Protein AF-A0A917MSH9-F1 (afdb_monomer)

Secondary structure (DSSP, 8-state):
--HHHHHHHHHHHHHHHHHHHHHHHHHHHHHHHHHHHH-S---HHHHHHHHHHHHHHHHHHHHHHHHHHHHHTT-

Foldseek 3Di:
DDPVVLVVVLVVLVVVLVVLLVQLVVLCVVVVVCCVVVNDDDDVSNVVSVVCVVVSVVSVVVSVVSVVVCVVVVD

Solvent-accessible surface area (backbone atoms only — not comparable to full-atom values): 4117 Å² total; per-residue (Å²): 131,56,68,72,54,47,55,51,51,47,51,51,50,49,51,50,48,50,51,53,51,51,50,32,50,50,32,36,53,53,32,51,51,45,31,74,74,74,46,87,71,94,49,68,38,45,51,50,38,60,70,44,43,63,58,56,52,50,51,52,50,55,50,51,49,51,50,51,54,32,52,75,68,76,95

Radius of gyration: 16.89 Å; Cα contacts (8 Å, |Δi|>4): 35; chains: 1; bounding box: 31×17×51 Å

Nearest PDB structures (foldseek):
  1zva-assembly1_A-2  TM=7.605E-01  e=8.881E+00  Severe acute respiratory syndrome-related coronavirus
  6dkm-assembly1_B  TM=4.880E-01  e=8.881E+00  synthetic construct

Mean predicted aligned error: 3.58 Å

Organism: NCBI:txid1737353

pLDDT: mean 93.97, std 3.74, range [80.19, 97.88]

Sequence (75 aa):
MSDAELFKNAKLMKGAAIALTAMCMLLLIMGLFLIIKKGAGFTGLIVIPAALTPIILLNTQSLKELKKEMAARNL

Structure (mmCIF, N/CA/C/O backbone):
data_AF-A0A917MSH9-F1
#
_entry.id   AF-A0A917MSH9-F1
#
loop_
_atom_site.group_PDB
_atom_site.id
_atom_site.type_symbol
_atom_site.label_atom_id
_atom_site.label_alt_id
_atom_site.label_comp_id
_atom_site.label_asym_id
_atom_site.label_entity_id
_atom_site.label_seq_id
_atom_site.pdbx_PDB_ins_code
_atom_site.Cartn_x
_atom_site.Cartn_y
_atom_site.Cartn_z
_atom_site.occupancy
_atom_site.B_iso_or_equiv
_atom_site.auth_seq_id
_atom_site.auth_comp_id
_atom_site.auth_asym_id
_atom_site.auth_atom_id
_atom_site.pdbx_PDB_model_num
ATOM 1 N N . MET A 1 1 ? 3.744 -0.660 -26.137 1.00 80.81 1 MET A N 1
ATOM 2 C CA . MET A 1 1 ? 3.181 0.665 -25.796 1.00 80.81 1 MET A CA 1
ATOM 3 C C . MET A 1 1 ? 4.094 1.744 -26.343 1.00 80.81 1 MET A C 1
ATOM 5 O O . MET A 1 1 ? 5.301 1.508 -26.369 1.00 80.81 1 MET A O 1
ATOM 9 N N . SER A 1 2 ? 3.554 2.888 -26.768 1.00 94.00 2 SER A N 1
ATOM 10 C CA . SER A 1 2 ? 4.385 4.059 -27.087 1.00 94.00 2 SER A CA 1
ATOM 11 C C . SER A 1 2 ? 5.058 4.595 -25.817 1.00 94.00 2 SER A C 1
ATOM 13 O O . SER A 1 2 ? 4.517 4.435 -24.723 1.00 94.00 2 SER A O 1
ATOM 15 N N . ASP A 1 3 ? 6.212 5.251 -25.933 1.00 95.19 3 ASP A N 1
ATOM 16 C CA . ASP A 1 3 ? 6.938 5.795 -24.778 1.00 95.19 3 ASP A CA 1
ATOM 17 C C . ASP A 1 3 ? 6.101 6.837 -24.021 1.00 95.19 3 ASP A C 1
ATOM 19 O O . ASP A 1 3 ? 6.059 6.844 -22.791 1.00 95.19 3 ASP A O 1
ATOM 23 N N . ALA A 1 4 ? 5.336 7.659 -24.746 1.00 93.75 4 ALA A N 1
ATOM 24 C CA . ALA A 1 4 ? 4.419 8.628 -24.146 1.00 93.75 4 ALA A CA 1
ATOM 25 C C . ALA A 1 4 ? 3.319 7.947 -23.316 1.00 93.75 4 ALA A C 1
ATOM 27 O O . ALA A 1 4 ? 2.971 8.394 -22.219 1.00 93.75 4 ALA A O 1
ATOM 28 N N . GLU A 1 5 ? 2.787 6.835 -23.820 1.00 94.62 5 GLU A N 1
ATOM 29 C CA . GLU A 1 5 ? 1.829 6.027 -23.076 1.00 94.62 5 GLU A CA 1
ATOM 30 C C . GLU A 1 5 ? 2.514 5.389 -21.862 1.00 94.62 5 GLU A C 1
ATOM 32 O O . GLU A 1 5 ? 1.917 5.352 -20.785 1.00 94.62 5 GLU A O 1
ATOM 37 N N . LEU A 1 6 ? 3.762 4.920 -22.005 1.00 94.56 6 LEU A N 1
ATOM 38 C CA . LEU A 1 6 ? 4.527 4.236 -20.953 1.00 94.56 6 LEU A CA 1
ATOM 39 C C . LEU A 1 6 ? 4.730 5.142 -19.748 1.00 94.56 6 LEU A C 1
ATOM 41 O O . LEU A 1 6 ? 4.375 4.774 -18.625 1.00 94.56 6 LEU A O 1
ATOM 45 N N . PHE A 1 7 ? 5.166 6.373 -20.002 1.00 94.88 7 PHE A N 1
ATOM 46 C CA . PHE A 1 7 ? 5.272 7.408 -18.982 1.00 94.88 7 PHE A CA 1
ATOM 47 C C . PHE A 1 7 ? 3.926 7.745 -18.3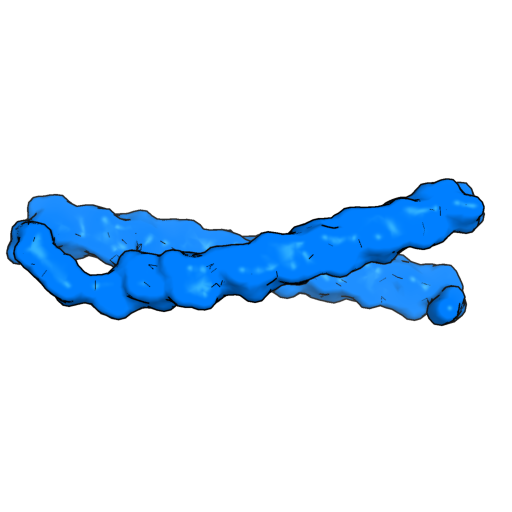42 1.00 94.88 7 PHE A C 1
ATOM 49 O O . PHE A 1 7 ? 3.831 7.850 -17.113 1.00 94.88 7 PHE A O 1
ATOM 56 N N . LYS A 1 8 ? 2.872 7.904 -19.151 1.00 95.12 8 LYS A N 1
ATOM 57 C CA . LYS A 1 8 ? 1.531 8.225 -18.651 1.00 95.12 8 LYS A CA 1
ATOM 58 C C . LYS A 1 8 ? 1.017 7.129 -17.718 1.00 95.12 8 LYS A C 1
ATOM 60 O O . LYS A 1 8 ? 0.596 7.435 -16.602 1.00 95.12 8 LYS A O 1
ATOM 65 N N . ASN A 1 9 ? 1.107 5.869 -18.130 1.00 94.38 9 ASN A N 1
ATOM 66 C CA . ASN A 1 9 ? 0.634 4.734 -17.345 1.00 94.38 9 ASN A CA 1
ATOM 67 C C . ASN A 1 9 ? 1.462 4.550 -16.073 1.00 94.38 9 ASN A C 1
ATOM 69 O O . ASN A 1 9 ? 0.884 4.409 -14.997 1.00 94.38 9 ASN A O 1
ATOM 73 N N . ALA A 1 10 ? 2.793 4.653 -16.143 1.00 94.44 10 ALA A N 1
ATOM 74 C CA . ALA A 1 10 ? 3.644 4.569 -14.958 1.00 94.44 10 ALA A CA 1
ATOM 75 C C . ALA A 1 10 ? 3.327 5.675 -13.935 1.00 94.44 10 ALA A C 1
ATOM 77 O O . ALA A 1 10 ? 3.253 5.409 -12.733 1.00 94.44 10 ALA A O 1
ATOM 78 N N . LYS A 1 11 ? 3.092 6.912 -14.394 1.00 94.94 11 LYS A N 1
ATOM 79 C CA . LYS A 1 11 ? 2.734 8.043 -13.527 1.00 94.94 11 LYS A CA 1
ATOM 80 C C . LYS A 1 11 ? 1.357 7.864 -12.891 1.00 94.94 11 LYS A C 1
ATOM 82 O O . LYS A 1 11 ? 1.231 8.047 -11.679 1.00 94.94 11 LYS A O 1
ATOM 87 N N . LEU A 1 12 ? 0.351 7.491 -13.683 1.00 95.12 12 LEU A N 1
ATOM 88 C CA . LEU A 1 12 ? -1.005 7.240 -13.190 1.00 95.12 12 LEU A CA 1
ATOM 89 C C . LEU A 1 12 ? -1.013 6.106 -12.168 1.00 95.12 12 LEU A C 1
ATOM 91 O O . LEU A 1 12 ? -1.552 6.266 -11.076 1.00 95.12 12 LEU A O 1
ATOM 95 N N . MET A 1 13 ? -0.348 4.995 -12.479 1.00 95.00 13 MET A N 1
ATOM 96 C CA . MET A 1 13 ? -0.330 3.828 -11.607 1.00 95.00 13 MET A CA 1
ATOM 97 C C . MET A 1 13 ? 0.467 4.081 -10.325 1.00 95.00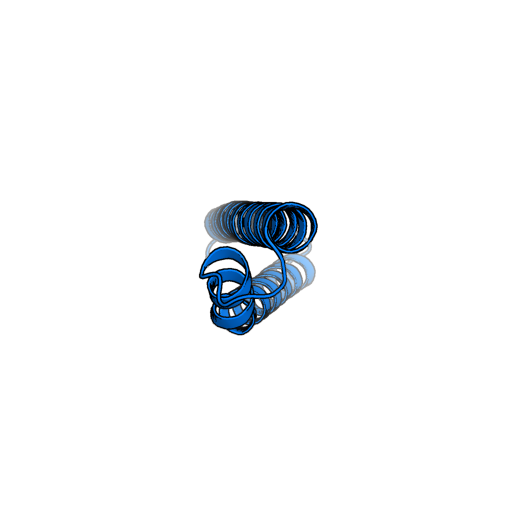 13 MET A C 1
ATOM 99 O O . MET A 1 13 ? 0.041 3.669 -9.249 1.00 95.00 13 MET A O 1
ATOM 103 N N . LYS A 1 14 ? 1.570 4.842 -10.398 1.00 95.56 14 LYS A N 1
ATOM 104 C CA . LYS A 1 14 ? 2.288 5.322 -9.207 1.00 95.56 14 LYS A CA 1
ATOM 105 C C . LYS A 1 14 ? 1.395 6.203 -8.334 1.00 95.56 14 LYS A C 1
ATOM 107 O O . LYS A 1 14 ? 1.359 6.002 -7.124 1.00 95.56 14 LYS A O 1
ATOM 112 N N . GLY A 1 15 ? 0.685 7.161 -8.931 1.00 96.25 15 GLY A N 1
ATOM 113 C CA . GLY A 1 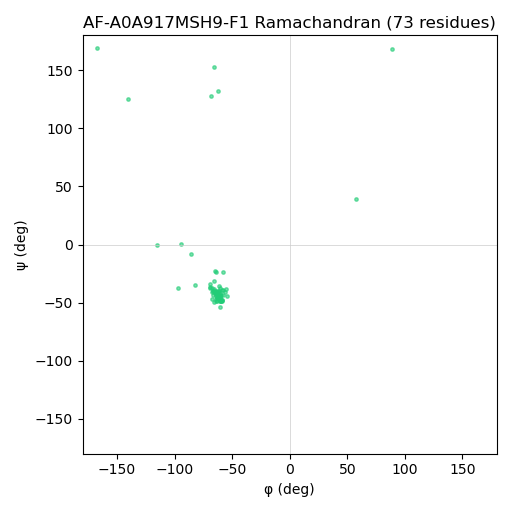15 ? -0.241 8.036 -8.210 1.00 96.25 15 GLY A CA 1
ATOM 114 C C . GLY A 1 15 ? -1.352 7.248 -7.517 1.00 96.25 15 GLY A C 1
ATOM 115 O O . GLY A 1 15 ? -1.562 7.412 -6.317 1.00 96.25 15 GLY A O 1
ATOM 116 N N . ALA A 1 16 ? -1.994 6.332 -8.244 1.00 94.62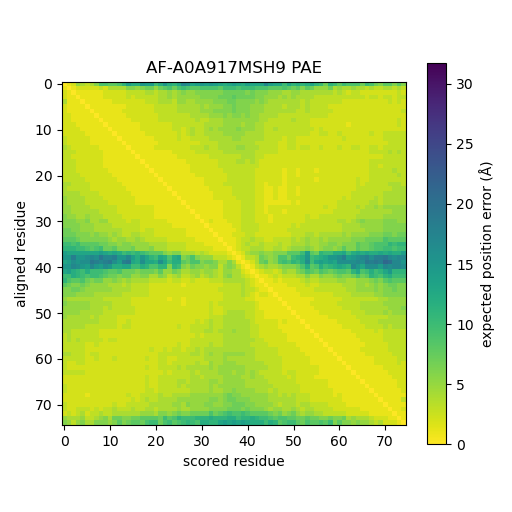 16 ALA A N 1
ATOM 117 C CA . ALA A 1 16 ? -3.047 5.471 -7.715 1.00 94.62 16 ALA A CA 1
ATOM 118 C C . ALA A 1 16 ? -2.542 4.558 -6.585 1.00 94.62 16 ALA A C 1
ATOM 120 O O . ALA A 1 16 ? -3.186 4.464 -5.544 1.00 94.62 16 ALA A O 1
ATOM 121 N N . ALA A 1 17 ? -1.369 3.934 -6.744 1.00 95.00 17 ALA A N 1
ATOM 122 C CA . ALA A 1 17 ? -0.780 3.075 -5.717 1.00 95.00 17 ALA A CA 1
ATOM 123 C C . ALA A 1 17 ? -0.442 3.852 -4.433 1.00 95.00 17 ALA A C 1
ATOM 125 O O . ALA A 1 17 ? -0.721 3.373 -3.332 1.00 95.00 17 ALA A O 1
ATOM 126 N N . ILE A 1 18 ? 0.110 5.065 -4.563 1.00 96.56 18 ILE A N 1
ATOM 127 C CA . ILE A 1 18 ? 0.389 5.947 -3.420 1.00 96.56 18 ILE A CA 1
ATOM 128 C C . ILE A 1 18 ? -0.914 6.346 -2.728 1.00 96.56 18 ILE A C 1
ATOM 130 O O . ILE A 1 18 ? -1.009 6.214 -1.511 1.00 96.56 18 ILE A O 1
ATOM 134 N N . ALA A 1 19 ? -1.924 6.787 -3.483 1.00 96.88 19 ALA A N 1
ATOM 135 C CA . ALA A 1 19 ? -3.210 7.197 -2.925 1.00 96.88 19 ALA A CA 1
ATOM 136 C C . ALA A 1 19 ? -3.906 6.041 -2.190 1.00 96.88 19 ALA A C 1
ATOM 138 O O . ALA A 1 19 ? -4.337 6.210 -1.051 1.00 96.88 19 ALA A O 1
ATOM 139 N N . LEU A 1 20 ? -3.957 4.852 -2.801 1.00 95.75 20 LEU A N 1
ATOM 140 C CA . LEU A 1 20 ? -4.536 3.654 -2.193 1.00 95.75 20 LEU A CA 1
ATOM 141 C C . LEU A 1 20 ? -3.826 3.290 -0.885 1.00 95.75 20 LEU A C 1
ATOM 143 O O . LEU A 1 20 ? -4.479 3.067 0.134 1.00 95.75 20 LEU A O 1
ATOM 147 N N . THR A 1 21 ? -2.492 3.278 -0.902 1.00 96.44 21 THR A N 1
ATOM 148 C CA . THR A 1 21 ? -1.680 2.957 0.280 1.00 96.44 21 THR A CA 1
ATOM 149 C C . THR A 1 21 ? -1.878 3.996 1.383 1.00 96.44 21 THR A C 1
ATOM 151 O O . THR A 1 21 ? -2.086 3.631 2.538 1.00 96.44 21 THR A O 1
ATOM 154 N N . ALA A 1 22 ? -1.876 5.287 1.038 1.00 97.69 22 ALA A N 1
ATOM 155 C CA . ALA A 1 22 ? -2.079 6.376 1.989 1.00 97.69 22 ALA A CA 1
ATOM 156 C C . ALA A 1 22 ? -3.463 6.307 2.648 1.00 97.69 22 ALA A C 1
ATOM 158 O O . ALA A 1 22 ? -3.568 6.409 3.868 1.00 97.69 22 ALA A O 1
ATOM 159 N N . MET A 1 23 ? -4.520 6.064 1.869 1.00 97.56 23 MET A N 1
ATOM 160 C CA . MET A 1 23 ? -5.872 5.900 2.410 1.00 97.56 23 MET A CA 1
ATOM 161 C C . MET A 1 23 ? -5.984 4.663 3.306 1.00 97.56 23 MET A C 1
ATOM 163 O O . MET A 1 23 ? -6.564 4.748 4.385 1.00 97.56 23 MET A O 1
ATOM 167 N N . CYS A 1 24 ? -5.382 3.535 2.920 1.00 97.19 24 CYS A N 1
ATOM 168 C CA . CYS A 1 24 ? -5.360 2.338 3.764 1.00 97.19 24 CYS A CA 1
ATOM 169 C C . CYS A 1 24 ? -4.621 2.581 5.089 1.00 97.19 24 CYS A C 1
ATOM 171 O O . CYS A 1 24 ? -5.089 2.146 6.139 1.00 97.19 24 CYS A O 1
ATOM 173 N N . MET A 1 25 ? -3.511 3.323 5.062 1.00 97.44 25 MET A N 1
ATOM 174 C CA . MET A 1 25 ? -2.789 3.726 6.272 1.00 97.44 25 MET A CA 1
ATOM 175 C C . MET A 1 25 ? -3.635 4.639 7.165 1.00 97.44 25 MET A C 1
ATOM 177 O O . MET A 1 25 ? -3.673 4.434 8.375 1.00 97.44 25 MET A O 1
ATOM 181 N N . LEU A 1 26 ? -4.357 5.605 6.589 1.00 97.88 26 LEU A N 1
ATOM 182 C CA . LEU A 1 26 ? -5.274 6.463 7.346 1.00 97.88 26 LEU A CA 1
ATOM 183 C C . LEU A 1 26 ? -6.382 5.648 8.025 1.00 97.88 26 LEU A C 1
ATOM 185 O O . LEU A 1 26 ? -6.646 5.854 9.209 1.00 97.88 26 LEU A O 1
ATOM 189 N N . LEU A 1 27 ? -6.984 4.693 7.309 1.00 96.38 27 LEU A N 1
ATOM 190 C CA . LEU A 1 27 ? -7.991 3.789 7.868 1.00 96.38 27 LEU A CA 1
ATOM 191 C C . LEU A 1 27 ? -7.415 2.947 9.014 1.00 96.38 27 LEU A C 1
ATOM 193 O O . LEU A 1 27 ? -8.034 2.881 10.075 1.00 96.38 27 LEU A O 1
ATOM 197 N N . LEU A 1 28 ? -6.210 2.385 8.855 1.00 95.56 28 LEU A N 1
ATOM 198 C CA . LEU A 1 28 ? -5.531 1.653 9.930 1.00 95.56 28 LEU A CA 1
ATOM 199 C C . LEU A 1 28 ? -5.307 2.532 11.161 1.00 95.56 28 LEU A C 1
ATOM 201 O O . LEU A 1 28 ? -5.648 2.122 12.267 1.00 95.56 28 LEU A O 1
ATOM 205 N N . ILE A 1 29 ? -4.782 3.747 10.983 1.00 96.31 29 ILE A N 1
ATOM 206 C CA . ILE A 1 29 ? -4.519 4.683 12.086 1.00 96.31 29 ILE A CA 1
ATOM 207 C C . ILE A 1 29 ? -5.819 5.028 12.821 1.00 96.31 29 ILE A C 1
ATOM 209 O O . ILE A 1 29 ? -5.865 4.972 14.050 1.00 96.31 29 ILE A O 1
ATOM 213 N N . MET A 1 30 ? -6.893 5.332 12.088 1.00 95.50 30 MET A N 1
ATOM 214 C CA . MET A 1 30 ? -8.205 5.607 12.680 1.00 95.50 30 MET A CA 1
ATOM 215 C C . MET A 1 30 ? -8.784 4.378 13.392 1.00 95.50 30 MET A C 1
ATOM 217 O O . MET A 1 30 ? -9.344 4.503 14.480 1.00 95.50 30 MET A O 1
ATOM 221 N N . GLY A 1 31 ? -8.622 3.188 12.814 1.00 94.12 31 GLY A N 1
ATOM 222 C CA . GLY A 1 31 ? -9.039 1.925 13.416 1.00 94.12 31 GLY A CA 1
ATOM 223 C C . GLY A 1 31 ? -8.325 1.646 14.737 1.00 94.12 31 GLY A C 1
ATOM 224 O O . GLY A 1 31 ? -8.978 1.354 15.737 1.00 94.12 31 GLY A O 1
ATOM 225 N N . LEU A 1 32 ? -7.001 1.811 14.767 1.00 92.75 32 LEU A N 1
ATOM 226 C CA . LEU A 1 32 ? -6.189 1.669 15.977 1.00 92.75 32 LEU A CA 1
ATOM 227 C C . LEU A 1 32 ? -6.557 2.719 17.031 1.00 92.75 32 LEU A C 1
ATOM 229 O O . LEU A 1 32 ? -6.716 2.383 18.203 1.00 92.75 32 LEU A O 1
ATOM 233 N N . PHE A 1 33 ? -6.763 3.974 16.623 1.00 94.25 33 PHE A N 1
ATOM 234 C CA . PHE A 1 33 ? -7.228 5.034 17.519 1.00 94.25 33 PHE A CA 1
ATOM 235 C C . PHE A 1 33 ? -8.574 4.684 18.169 1.00 94.25 33 PHE A C 1
ATOM 237 O O . PHE A 1 33 ? -8.742 4.864 19.377 1.00 94.25 33 PHE A O 1
ATOM 244 N N . LEU A 1 34 ? -9.522 4.143 17.394 1.00 93.75 34 LEU A N 1
ATOM 245 C CA . LEU A 1 34 ? -10.806 3.693 17.927 1.00 93.75 34 LEU A CA 1
ATOM 246 C C . LEU A 1 34 ? -10.650 2.531 18.907 1.00 93.75 34 LEU A C 1
ATOM 248 O O . LEU A 1 34 ? -11.304 2.563 19.944 1.00 93.75 34 LEU A O 1
ATOM 252 N N . ILE A 1 35 ? -9.775 1.560 18.631 1.00 92.31 35 ILE A N 1
ATOM 253 C CA . ILE A 1 35 ? -9.501 0.453 19.561 1.00 92.31 35 ILE A CA 1
ATOM 254 C C . ILE A 1 35 ? -8.963 0.978 20.895 1.00 92.31 35 ILE A C 1
ATOM 256 O O . ILE A 1 35 ? -9.418 0.557 21.955 1.00 92.31 35 ILE A O 1
ATOM 260 N N . ILE A 1 36 ? -8.039 1.941 20.861 1.00 91.88 36 ILE A N 1
ATOM 261 C CA . ILE A 1 36 ? -7.476 2.540 22.078 1.00 91.88 36 ILE A CA 1
ATOM 262 C C . ILE A 1 36 ? -8.550 3.307 22.864 1.00 91.88 36 ILE A C 1
ATOM 264 O O . ILE A 1 36 ? -8.581 3.249 24.090 1.00 91.88 36 ILE A O 1
ATOM 268 N N . LYS A 1 37 ? -9.437 4.039 22.177 1.00 92.50 37 LYS A N 1
ATOM 269 C CA . LYS A 1 37 ? -10.448 4.895 22.823 1.00 92.50 37 LYS A CA 1
ATOM 270 C C . LYS A 1 37 ? -11.704 4.159 23.280 1.00 92.50 37 LYS A C 1
ATOM 272 O O . LYS A 1 37 ? -12.307 4.576 24.263 1.00 92.50 37 LYS A O 1
ATOM 277 N N . LYS A 1 38 ? -12.140 3.139 22.542 1.00 89.88 38 LYS A N 1
ATOM 278 C CA . LYS A 1 38 ? -13.426 2.451 22.744 1.00 89.88 38 LYS A CA 1
ATOM 279 C C . LYS A 1 38 ? -13.271 0.984 23.154 1.00 89.88 38 LYS A C 1
ATOM 281 O O . LYS A 1 38 ? -14.279 0.326 23.388 1.00 89.88 38 LYS A O 1
ATOM 286 N N . GLY A 1 39 ? -12.038 0.495 23.280 1.00 84.56 39 GLY A N 1
ATOM 287 C CA . GLY A 1 39 ? -11.732 -0.900 23.577 1.00 84.56 39 GLY A CA 1
ATOM 288 C C . GLY A 1 39 ? -11.605 -1.761 22.318 1.00 84.56 39 GLY A C 1
ATOM 289 O O . GLY A 1 39 ? -11.944 -1.350 21.207 1.00 84.56 39 GLY A O 1
ATOM 290 N N . ALA A 1 40 ? -11.084 -2.975 22.498 1.00 80.19 40 ALA A N 1
ATOM 291 C CA . ALA A 1 40 ? -10.914 -3.933 21.414 1.00 80.19 40 ALA A CA 1
ATOM 292 C C . ALA A 1 40 ? -12.276 -4.435 20.907 1.00 80.19 40 ALA A C 1
ATOM 294 O O . ALA A 1 40 ? -13.109 -4.904 21.677 1.00 80.19 40 ALA A O 1
ATOM 295 N N . GLY A 1 41 ? -12.489 -4.352 19.596 1.00 81.94 41 GLY A N 1
ATOM 296 C CA . GLY A 1 41 ? -13.708 -4.797 18.934 1.00 81.94 41 GLY A CA 1
ATOM 297 C C . GLY A 1 41 ? -13.521 -4.848 17.422 1.00 81.94 41 GLY A C 1
ATOM 298 O O . GLY A 1 41 ? -12.522 -4.357 16.888 1.00 81.94 41 GLY A O 1
ATOM 299 N N . PHE A 1 42 ? -14.480 -5.453 16.721 1.00 83.00 42 PHE A N 1
ATOM 300 C CA . PHE A 1 42 ? -14.468 -5.472 15.261 1.00 83.00 42 PHE A CA 1
ATOM 301 C C . PHE A 1 42 ? -14.556 -4.046 14.709 1.00 83.00 42 PHE A C 1
ATOM 303 O O . PHE A 1 42 ? -15.426 -3.265 15.096 1.00 83.00 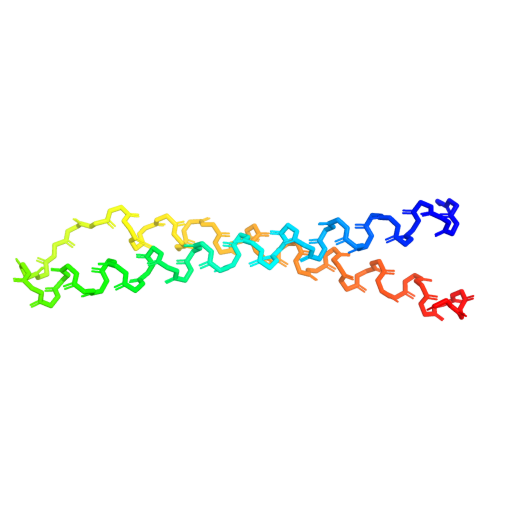42 PHE A O 1
ATOM 310 N N . THR A 1 43 ? -13.682 -3.718 13.761 1.00 88.25 43 THR A N 1
ATOM 311 C CA . THR A 1 43 ? -13.754 -2.462 13.021 1.00 88.25 43 THR A CA 1
ATOM 312 C C . THR A 1 43 ? -13.408 -2.688 11.558 1.00 88.25 43 THR A C 1
ATOM 314 O O . THR A 1 43 ? -12.330 -3.181 11.214 1.00 88.25 43 THR A O 1
ATOM 317 N N . GLY A 1 44 ? -14.316 -2.273 10.672 1.00 90.00 44 GLY A N 1
ATOM 318 C CA . GLY A 1 44 ? -14.075 -2.292 9.229 1.00 90.00 44 GLY A CA 1
ATOM 319 C C . GLY A 1 44 ? -12.845 -1.471 8.828 1.00 90.00 44 GLY A C 1
ATOM 320 O O . GLY A 1 44 ? -12.213 -1.775 7.823 1.00 90.00 44 GLY A O 1
ATOM 321 N N . LEU A 1 45 ? -12.441 -0.494 9.651 1.00 93.38 45 LEU A N 1
ATOM 322 C CA . LEU A 1 45 ? -11.278 0.359 9.397 1.00 93.38 45 LEU A CA 1
ATOM 323 C C . LEU A 1 45 ? -9.946 -0.406 9.400 1.00 93.38 45 LEU A C 1
ATOM 325 O O . LEU A 1 45 ? -8.991 0.052 8.787 1.00 93.38 45 LEU A O 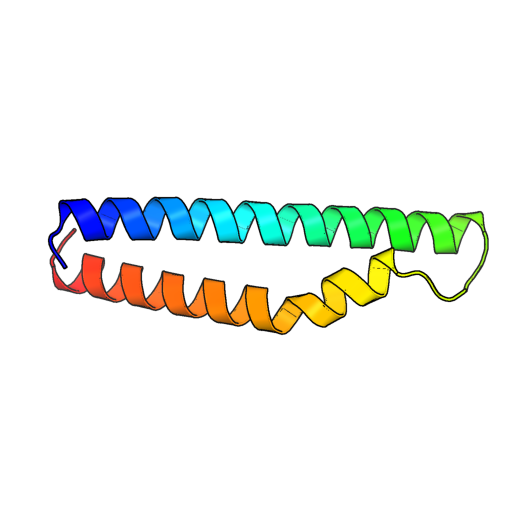1
ATOM 329 N N . ILE A 1 46 ? -9.879 -1.569 10.056 1.00 93.00 46 ILE A N 1
ATOM 330 C CA . ILE A 1 46 ? -8.692 -2.442 10.034 1.00 93.00 46 ILE A CA 1
ATOM 331 C C . ILE A 1 46 ? -8.845 -3.546 8.988 1.00 93.00 46 ILE A C 1
ATOM 333 O O . ILE A 1 46 ? -7.889 -3.885 8.291 1.00 93.00 46 ILE A O 1
ATOM 337 N N . VAL A 1 47 ? -10.062 -4.072 8.836 1.00 94.25 47 VAL A N 1
ATOM 338 C CA . VAL A 1 47 ? -10.350 -5.160 7.892 1.00 94.25 47 VAL A CA 1
ATOM 339 C C . VAL A 1 47 ? -10.185 -4.709 6.443 1.00 94.25 47 VAL A C 1
ATOM 341 O O . VAL A 1 47 ? -9.624 -5.454 5.646 1.00 94.25 47 VAL A O 1
ATOM 344 N N . ILE A 1 48 ? -10.619 -3.493 6.095 1.00 95.19 48 ILE A N 1
ATOM 345 C CA . ILE A 1 48 ? -10.520 -2.967 4.726 1.00 95.19 48 ILE A CA 1
ATOM 346 C C . ILE A 1 48 ? -9.050 -2.897 4.264 1.00 95.19 48 ILE A C 1
ATOM 348 O O . ILE A 1 48 ? -8.731 -3.508 3.246 1.00 95.19 48 ILE A O 1
ATOM 352 N N . PRO A 1 49 ? -8.117 -2.250 4.992 1.00 94.56 49 PRO A N 1
ATOM 353 C CA . PRO A 1 49 ? -6.695 -2.266 4.639 1.00 94.56 49 PRO A CA 1
ATOM 354 C C . PRO A 1 49 ? -6.096 -3.673 4.518 1.00 94.56 49 PRO A C 1
ATOM 356 O O . PRO A 1 49 ? -5.339 -3.941 3.582 1.00 94.56 49 PRO A O 1
ATOM 359 N N . ALA A 1 50 ? -6.457 -4.592 5.420 1.00 94.75 50 ALA A N 1
ATOM 360 C CA . ALA A 1 50 ? -5.993 -5.977 5.356 1.00 94.75 50 ALA A CA 1
ATOM 361 C C . ALA A 1 50 ? -6.485 -6.677 4.075 1.00 94.75 50 ALA A C 1
ATOM 363 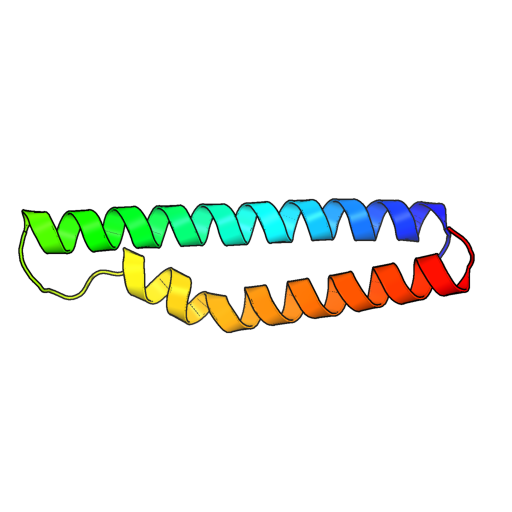O O . ALA A 1 50 ? -5.691 -7.276 3.351 1.00 94.75 50 ALA A O 1
ATOM 364 N N . ALA A 1 51 ? -7.768 -6.524 3.738 1.00 96.19 51 ALA A N 1
ATOM 365 C CA . ALA A 1 51 ? -8.366 -7.088 2.530 1.00 96.19 51 ALA A CA 1
ATOM 366 C C . ALA A 1 51 ? -7.801 -6.479 1.234 1.00 96.19 51 ALA A C 1
ATOM 368 O O . ALA A 1 51 ? -7.705 -7.169 0.222 1.00 96.19 51 ALA A O 1
ATOM 369 N N . LEU A 1 52 ? -7.402 -5.202 1.254 1.00 96.38 52 LEU A N 1
ATOM 370 C CA . LEU A 1 52 ? -6.833 -4.502 0.096 1.00 96.38 52 LEU A CA 1
ATOM 371 C C . LEU A 1 52 ? -5.318 -4.701 -0.064 1.00 96.38 52 LEU A C 1
ATOM 373 O O . LEU A 1 52 ? -4.757 -4.331 -1.098 1.00 96.38 52 LEU A O 1
ATOM 377 N N . THR A 1 53 ? -4.644 -5.318 0.909 1.00 95.56 53 THR A N 1
ATOM 378 C CA . THR A 1 53 ? -3.193 -5.572 0.861 1.00 95.56 53 THR A CA 1
ATOM 379 C C . THR A 1 53 ? -2.750 -6.325 -0.407 1.00 95.56 53 THR A C 1
ATOM 381 O O . THR A 1 53 ? -1.782 -5.884 -1.032 1.00 95.56 53 THR A O 1
ATOM 384 N N . PRO A 1 54 ? -3.445 -7.385 -0.876 1.00 95.75 54 PRO A N 1
ATOM 385 C CA . PRO A 1 54 ? -3.084 -8.060 -2.124 1.00 95.75 54 PRO A CA 1
ATOM 386 C C . PRO A 1 54 ? -3.116 -7.123 -3.337 1.00 95.75 54 PRO A C 1
ATOM 388 O O . PRO A 1 54 ? -2.225 -7.173 -4.180 1.00 95.75 54 PRO A O 1
ATOM 391 N N . ILE A 1 55 ? -4.093 -6.215 -3.401 1.00 95.31 55 ILE A N 1
ATOM 392 C CA . ILE A 1 55 ? -4.229 -5.247 -4.499 1.00 95.31 55 ILE A CA 1
ATOM 393 C C . ILE A 1 55 ? -3.076 -4.238 -4.470 1.00 95.31 55 ILE A C 1
ATOM 395 O O . ILE A 1 55 ? -2.510 -3.911 -5.512 1.00 95.31 55 ILE A O 1
ATOM 399 N N . ILE A 1 56 ? -2.676 -3.776 -3.282 1.00 95.38 56 ILE A N 1
ATOM 400 C CA . ILE A 1 56 ? -1.510 -2.896 -3.119 1.00 95.38 56 ILE A CA 1
ATOM 401 C C . ILE A 1 56 ? -0.234 -3.596 -3.607 1.00 95.38 56 ILE A C 1
ATOM 403 O O . ILE A 1 56 ? 0.570 -2.989 -4.323 1.00 95.38 56 ILE A O 1
ATOM 407 N N . LEU A 1 57 ? -0.054 -4.876 -3.262 1.00 96.12 57 LEU A N 1
ATOM 408 C CA . LEU A 1 57 ? 1.092 -5.672 -3.706 1.00 96.12 57 LEU A CA 1
ATOM 409 C C . LEU A 1 57 ? 1.109 -5.840 -5.227 1.00 96.12 57 LEU A C 1
ATOM 411 O O . LEU A 1 57 ? 2.136 -5.557 -5.845 1.00 96.12 57 LEU A O 1
ATOM 415 N N . LEU A 1 58 ? -0.019 -6.225 -5.828 1.00 96.38 58 LEU A N 1
ATOM 416 C CA . LEU A 1 58 ? -0.153 -6.385 -7.278 1.00 96.38 58 LEU A CA 1
ATOM 417 C C . LEU A 1 58 ? 0.142 -5.074 -8.014 1.00 96.38 58 LEU A C 1
ATOM 419 O O . LEU A 1 58 ? 1.002 -5.043 -8.890 1.00 96.38 58 LEU A O 1
ATOM 423 N N . ASN A 1 59 ? -0.456 -3.959 -7.587 1.00 93.38 59 ASN A N 1
ATOM 424 C CA . ASN A 1 59 ? -0.206 -2.648 -8.195 1.00 93.38 59 ASN A CA 1
ATOM 425 C C . ASN A 1 59 ? 1.266 -2.220 -8.076 1.00 93.38 59 ASN A C 1
ATOM 427 O O . ASN A 1 59 ? 1.830 -1.610 -8.988 1.00 93.38 59 ASN A O 1
ATOM 431 N N . THR A 1 60 ? 1.921 -2.561 -6.963 1.00 93.62 60 THR A N 1
ATOM 432 C CA . THR A 1 60 ? 3.350 -2.289 -6.766 1.00 93.62 60 THR A CA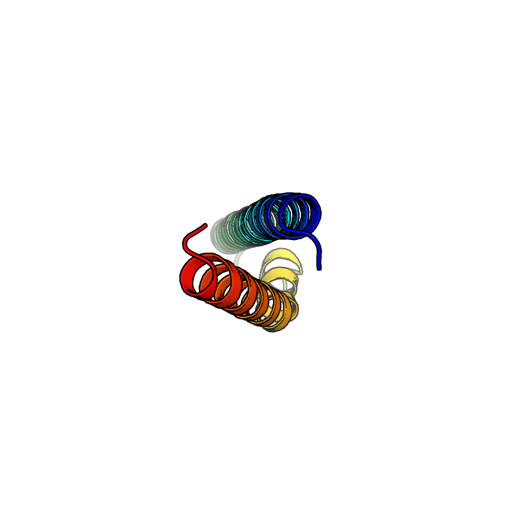 1
ATOM 433 C C . THR A 1 60 ? 4.222 -3.157 -7.676 1.00 93.62 60 THR A C 1
ATOM 435 O O . THR A 1 60 ? 5.237 -2.676 -8.182 1.00 93.62 60 THR A O 1
ATOM 438 N N . GLN A 1 61 ? 3.846 -4.418 -7.907 1.00 95.88 61 GLN A N 1
ATOM 439 C CA . GLN A 1 61 ? 4.534 -5.310 -8.844 1.00 95.88 61 GLN A CA 1
ATOM 440 C C . GLN A 1 61 ? 4.390 -4.820 -10.284 1.00 95.88 61 GLN A C 1
ATOM 442 O O . GLN A 1 61 ? 5.412 -4.606 -10.936 1.00 95.88 61 GLN A O 1
ATOM 447 N N . SER A 1 62 ? 3.174 -4.508 -10.734 1.00 94.62 62 SER A N 1
ATOM 448 C CA . SER A 1 62 ? 2.947 -3.923 -12.059 1.00 94.62 62 SER A CA 1
ATOM 449 C C . SER A 1 62 ? 3.771 -2.644 -12.251 1.00 94.62 62 SER A C 1
ATOM 451 O O . SER A 1 62 ? 4.334 -2.405 -13.316 1.00 94.62 62 SER A O 1
ATOM 453 N N . LEU A 1 63 ? 3.917 -1.808 -11.211 1.00 95.75 63 LEU A N 1
ATOM 454 C CA . LEU A 1 63 ? 4.696 -0.570 -11.323 1.00 95.75 63 LEU A CA 1
ATOM 455 C C . LEU A 1 63 ? 6.192 -0.857 -11.477 1.00 95.75 63 LEU A C 1
ATOM 457 O O . LEU A 1 63 ? 6.896 -0.115 -12.162 1.00 95.75 63 LEU A O 1
ATOM 461 N N . LYS A 1 64 ? 6.691 -1.924 -10.845 1.00 95.88 64 LYS A N 1
ATOM 462 C CA . LYS A 1 64 ? 8.067 -2.391 -11.045 1.00 95.88 64 LYS A CA 1
ATOM 463 C C . LYS A 1 64 ? 8.272 -2.899 -12.469 1.00 95.88 64 LYS A C 1
ATOM 465 O O . LYS A 1 64 ? 9.327 -2.631 -13.030 1.00 95.88 64 LYS A O 1
ATOM 470 N N . GLU A 1 65 ? 7.296 -3.584 -13.054 1.00 96.44 65 GLU A N 1
ATOM 471 C CA . GLU A 1 65 ? 7.371 -4.053 -14.443 1.00 96.44 65 GLU A CA 1
ATOM 472 C C . GLU A 1 65 ? 7.427 -2.888 -15.433 1.00 96.44 65 GLU A C 1
ATOM 474 O O . GLU A 1 65 ? 8.350 -2.840 -16.242 1.00 96.44 65 GLU A O 1
ATOM 479 N N . LEU A 1 66 ? 6.557 -1.882 -15.284 1.00 95.56 66 LEU A N 1
ATOM 480 C CA . LEU A 1 66 ? 6.615 -0.670 -16.114 1.00 95.56 66 LEU A CA 1
ATOM 481 C C . LEU A 1 66 ? 7.969 0.046 -15.993 1.00 95.56 66 LEU A C 1
ATOM 483 O O . LEU A 1 66 ? 8.513 0.533 -16.979 1.00 95.56 66 LEU A O 1
ATOM 487 N N . LYS A 1 67 ? 8.549 0.092 -14.786 1.00 94.50 67 LYS A N 1
ATOM 488 C CA . LYS A 1 67 ? 9.889 0.662 -14.575 1.00 94.50 67 LYS A CA 1
ATOM 489 C C . LYS A 1 67 ? 10.999 -0.158 -15.222 1.00 94.50 67 LYS A C 1
ATOM 491 O O . LYS A 1 67 ? 11.948 0.433 -15.724 1.00 94.50 67 LYS A O 1
ATOM 496 N N . LYS A 1 68 ? 10.900 -1.490 -15.208 1.00 96.69 68 LYS A N 1
ATOM 497 C CA . LYS A 1 68 ? 11.846 -2.361 -15.917 1.00 96.69 68 LYS A CA 1
ATOM 498 C C . LYS A 1 68 ? 11.768 -2.131 -17.423 1.00 96.69 68 LYS A C 1
ATOM 500 O O . LYS A 1 68 ? 12.809 -2.056 -18.063 1.00 96.69 68 LYS A O 1
ATOM 505 N N . GLU A 1 69 ? 10.562 -1.976 -17.969 1.00 95.75 69 GLU A N 1
ATOM 506 C CA . GLU A 1 69 ? 10.369 -1.663 -19.387 1.00 95.75 69 GLU A CA 1
ATOM 507 C C . GLU A 1 69 ? 10.959 -0.294 -19.755 1.00 95.75 69 GLU A C 1
ATOM 509 O O . GLU A 1 69 ? 11.682 -0.202 -20.742 1.00 95.75 69 GLU A O 1
ATOM 514 N N . MET A 1 70 ? 10.728 0.748 -18.943 1.00 95.06 70 MET A N 1
ATOM 515 C CA . MET A 1 70 ? 11.352 2.067 -19.146 1.00 95.06 70 MET A CA 1
ATOM 516 C C . MET A 1 70 ? 12.884 1.979 -19.111 1.00 95.06 70 MET A C 1
ATOM 518 O O . MET A 1 70 ? 13.544 2.417 -20.049 1.00 95.06 70 MET A O 1
ATOM 522 N N . ALA A 1 71 ? 13.449 1.302 -18.106 1.00 95.50 71 ALA A N 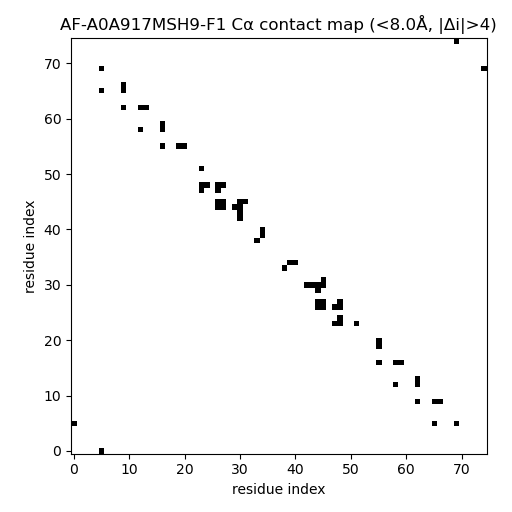1
ATOM 523 C CA . ALA A 1 71 ? 14.895 1.121 -17.991 1.00 95.50 71 ALA A CA 1
ATOM 524 C C . ALA A 1 71 ? 15.496 0.358 -19.185 1.00 95.50 71 ALA A C 1
ATOM 526 O O . ALA A 1 71 ? 16.547 0.741 -19.688 1.00 95.50 71 ALA A O 1
ATOM 527 N N . ALA A 1 72 ? 14.816 -0.681 -19.685 1.00 96.88 72 ALA A N 1
ATOM 528 C CA . ALA A 1 72 ? 15.248 -1.429 -20.869 1.00 96.88 72 ALA A CA 1
ATOM 529 C C . ALA A 1 72 ? 15.255 -0.576 -22.152 1.00 96.88 72 ALA A C 1
ATOM 531 O O . ALA A 1 72 ? 15.980 -0.887 -23.095 1.00 96.88 72 ALA A O 1
ATOM 532 N N . ARG A 1 73 ? 14.463 0.503 -22.185 1.00 96.00 73 ARG A N 1
ATOM 533 C CA . ARG A 1 73 ? 14.415 1.482 -23.280 1.00 96.00 73 ARG A CA 1
ATOM 534 C C . ARG A 1 73 ? 15.313 2.698 -23.051 1.00 96.00 73 ARG A C 1
ATOM 536 O O . ARG A 1 73 ? 15.359 3.563 -23.918 1.00 96.00 73 ARG A O 1
ATOM 543 N N . ASN A 1 74 ? 16.043 2.752 -21.935 1.00 92.38 74 ASN A N 1
ATOM 544 C CA . ASN A 1 74 ? 16.814 3.921 -21.498 1.00 92.38 74 ASN A CA 1
ATOM 545 C C . ASN A 1 74 ? 15.945 5.186 -21.325 1.00 92.38 74 ASN A C 1
ATOM 547 O O . ASN A 1 74 ? 16.368 6.285 -21.684 1.00 92.38 74 ASN A O 1
ATOM 551 N N . LEU A 1 75 ? 14.731 5.006 -20.791 1.00 86.88 75 LEU A N 1
ATOM 552 C CA . LEU A 1 75 ? 13.761 6.057 -20.459 1.00 86.88 75 LEU A CA 1
ATOM 553 C C . LEU A 1 75 ? 13.680 6.307 -18.947 1.00 86.88 75 LEU A C 1
ATOM 555 O O . LEU A 1 75 ? 13.821 5.332 -18.170 1.00 86.88 75 LEU A O 1
#